Protein AF-A0A1G1RPA6-F1 (afdb_monomer)

Sequence (148 aa):
MDQENVMLYTKFSQAATEAEFEEFQEAAERSGYASFRAFLDKLQHDLKAGEEAELAVIAEKLQKAKKAMPEPGKLSPSWANIWEELTQLASFKREVIQTIPAVEWEGEWQIVLDNPHTKDEVVCYPSLSFLEAAYLFGYFKLDLKRNE

Solvent-accessible surface area (backbone atoms only — not comparable to full-atom values): 8378 Å² total; per-residue (Å²): 134,66,72,72,28,51,45,58,45,52,45,54,75,64,40,84,48,72,68,45,43,50,54,37,29,56,51,55,75,73,43,50,65,68,31,53,50,44,32,50,52,48,55,51,47,50,58,39,69,43,51,81,84,45,46,60,57,49,52,50,50,52,53,53,51,36,70,57,49,77,62,48,29,82,74,38,72,92,34,59,56,46,65,59,52,54,52,52,30,52,50,40,24,48,52,48,58,74,69,47,59,78,90,68,44,73,67,79,28,64,46,77,46,77,56,91,89,53,92,64,70,77,43,74,50,67,86,24,47,42,53,50,34,29,34,48,53,19,56,51,52,58,57,50,67,74,75,113

Secondary structure (DSSP, 8-state):
--HHHHHHHHHHHH--SHHHHHHHHHHHHT--HHHHHHHHHHHHHHHHH--HHHHHHHHHHHHHHHHH-S-GGGT-GGGTTHHHHHHHHHHHHHHHHHHS-GGG--S-EEEEE--TTSSPPPEEEEEE-HHHHHHHHHHHHHHHHHH-

Mean predicted aligned error: 6.25 Å

pLDDT: mean 86.41, std 11.49, range [43.44, 96.69]

Radius of gyration: 17.03 Å; Cα contacts (8 Å, |Δi|>4): 147; chains: 1; bounding box: 33×40×41 Å

Structure (mmCIF, N/CA/C/O backbone):
data_AF-A0A1G1RPA6-F1
#
_entry.id   AF-A0A1G1RPA6-F1
#
loop_
_atom_site.group_PDB
_atom_site.id
_atom_site.type_symbol
_atom_site.label_atom_id
_atom_site.label_alt_id
_atom_site.label_comp_id
_atom_site.label_asym_id
_atom_site.label_entity_id
_atom_site.label_seq_id
_atom_site.pdbx_PDB_ins_code
_atom_site.Cartn_x
_atom_site.Cartn_y
_atom_site.Cartn_z
_atom_site.occupancy
_atom_site.B_iso_or_equiv
_atom_site.auth_seq_id
_atom_site.auth_comp_id
_atom_site.auth_asym_id
_atom_site.auth_atom_id
_atom_site.pdbx_PDB_model_num
ATOM 1 N N . MET A 1 1 ? 9.247 6.754 23.185 1.00 43.44 1 MET A N 1
ATOM 2 C CA . MET A 1 1 ? 7.870 6.945 22.678 1.00 43.44 1 MET A CA 1
ATOM 3 C C . MET A 1 1 ? 7.559 6.114 21.425 1.00 43.44 1 MET A C 1
ATOM 5 O O . MET A 1 1 ? 6.457 6.242 20.921 1.00 43.44 1 MET A O 1
ATOM 9 N N . ASP A 1 2 ? 8.442 5.219 20.953 1.00 49.44 2 ASP A N 1
ATOM 10 C CA . ASP A 1 2 ? 8.167 4.407 19.746 1.00 49.44 2 ASP A CA 1
ATOM 11 C C . ASP A 1 2 ? 7.537 3.030 20.009 1.00 49.44 2 ASP A C 1
ATOM 13 O O . ASP A 1 2 ? 6.975 2.430 19.098 1.00 49.44 2 ASP A O 1
ATOM 17 N N . GLN A 1 3 ? 7.587 2.511 21.241 1.00 47.84 3 GLN A N 1
ATOM 18 C CA . GLN A 1 3 ? 7.136 1.139 21.520 1.00 47.84 3 GLN A CA 1
ATOM 19 C C . GLN A 1 3 ? 5.606 0.977 21.530 1.00 47.84 3 GLN A C 1
ATOM 21 O O . GLN A 1 3 ? 5.117 -0.065 21.103 1.00 47.84 3 GLN A O 1
ATOM 26 N N . GLU A 1 4 ? 4.838 1.998 21.930 1.00 50.09 4 GLU A N 1
ATOM 27 C CA . GLU A 1 4 ? 3.364 1.947 21.876 1.00 50.09 4 GLU A CA 1
ATOM 28 C C . GLU A 1 4 ? 2.818 2.037 20.443 1.00 50.09 4 GLU A C 1
ATOM 30 O O . GLU A 1 4 ? 1.801 1.422 20.135 1.00 50.09 4 GLU A O 1
ATOM 35 N N . ASN A 1 5 ? 3.512 2.730 19.534 1.00 54.88 5 ASN A N 1
ATOM 36 C CA . ASN A 1 5 ? 3.029 2.957 18.167 1.00 54.88 5 ASN A CA 1
ATOM 37 C C . ASN A 1 5 ? 3.183 1.732 17.247 1.00 54.88 5 ASN A C 1
ATOM 39 O O . ASN A 1 5 ? 2.435 1.594 16.283 1.00 54.88 5 ASN A O 1
ATOM 43 N N . VAL A 1 6 ? 4.104 0.811 17.553 1.00 63.53 6 VAL A N 1
ATOM 44 C CA . VAL A 1 6 ? 4.300 -0.439 16.787 1.00 63.53 6 VAL A CA 1
ATOM 45 C C . VAL A 1 6 ? 3.349 -1.556 17.249 1.00 63.53 6 VAL A C 1
ATOM 47 O O . VAL A 1 6 ? 3.091 -2.502 16.505 1.00 63.53 6 VAL A O 1
ATOM 50 N N . MET A 1 7 ? 2.761 -1.433 18.444 1.00 74.94 7 MET A N 1
ATOM 51 C CA . MET A 1 7 ? 1.896 -2.460 19.041 1.00 74.94 7 MET A CA 1
ATOM 52 C C . MET A 1 7 ? 0.664 -2.778 18.191 1.00 74.94 7 MET A C 1
ATOM 54 O O . MET A 1 7 ? 0.276 -3.941 18.105 1.00 74.94 7 MET A O 1
ATOM 58 N N . LEU A 1 8 ? 0.068 -1.775 17.537 1.00 80.25 8 LEU A N 1
ATOM 59 C CA . LEU A 1 8 ? -1.158 -1.967 16.760 1.00 80.25 8 LEU A CA 1
ATOM 60 C C . LEU A 1 8 ? -0.919 -2.847 15.520 1.00 80.25 8 LEU A C 1
ATOM 62 O O . LEU A 1 8 ? -1.684 -3.772 15.263 1.00 80.25 8 LEU A O 1
ATOM 66 N N . TYR A 1 9 ? 0.188 -2.624 14.802 1.00 80.38 9 TYR A N 1
ATOM 67 C CA . TYR A 1 9 ? 0.561 -3.440 13.642 1.00 80.38 9 TYR A CA 1
ATOM 68 C C . TYR A 1 9 ? 0.977 -4.863 14.037 1.00 80.38 9 TYR A C 1
ATOM 70 O O . TYR A 1 9 ? 0.626 -5.825 13.351 1.00 80.38 9 TYR A O 1
ATOM 78 N N . THR A 1 10 ? 1.686 -5.020 15.158 1.00 80.06 10 THR A N 1
ATOM 79 C CA . THR A 1 10 ? 2.054 -6.346 15.674 1.00 80.06 10 THR A CA 1
ATOM 80 C C . THR A 1 10 ? 0.815 -7.152 16.058 1.00 80.06 10 THR A C 1
ATOM 82 O O . THR A 1 10 ? 0.680 -8.285 15.603 1.00 80.06 10 THR A O 1
ATOM 85 N N . LYS A 1 11 ? -0.122 -6.556 16.811 1.00 79.88 11 LYS A N 1
ATOM 86 C CA . LYS A 1 11 ? -1.399 -7.196 17.168 1.00 79.88 11 LYS A CA 1
ATOM 87 C C . LYS A 1 11 ? -2.203 -7.588 15.931 1.00 79.88 11 LYS A C 1
ATOM 89 O O . LYS A 1 11 ? -2.664 -8.717 15.837 1.00 79.88 11 LYS A O 1
ATOM 94 N N . PHE A 1 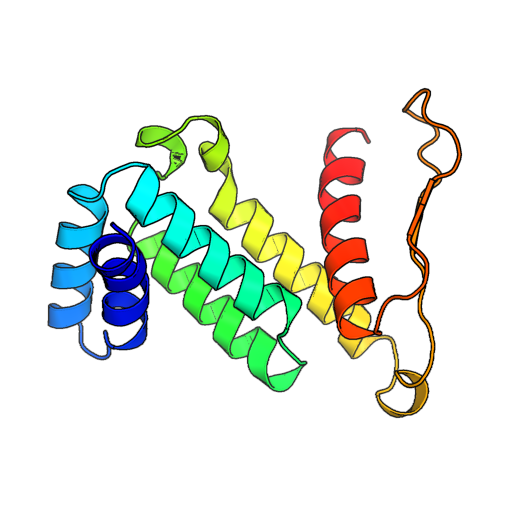12 ? -2.291 -6.691 14.950 1.00 84.50 12 PHE A N 1
ATOM 95 C CA . PHE A 1 12 ? -2.944 -6.974 13.674 1.00 84.50 12 PHE A CA 1
ATOM 96 C C . PHE A 1 12 ? -2.318 -8.165 12.936 1.00 84.50 12 PHE A C 1
ATOM 98 O O . PHE A 1 12 ? -3.024 -9.027 12.423 1.00 84.50 12 PHE A O 1
ATOM 105 N N . SER A 1 13 ? -0.986 -8.217 12.885 1.00 80.12 13 SER A N 1
ATOM 106 C CA . SER A 1 13 ? -0.255 -9.263 12.162 1.00 80.12 13 SER A CA 1
ATOM 10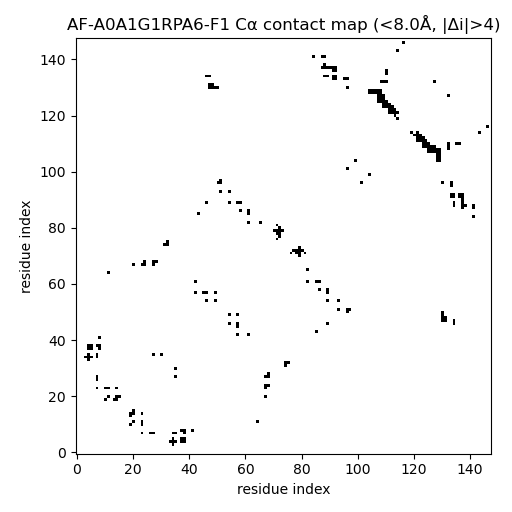7 C C . SER A 1 13 ? -0.318 -10.625 12.858 1.00 80.12 13 SER A C 1
ATOM 109 O O . SER A 1 13 ? -0.152 -11.649 12.202 1.00 80.12 13 SER A O 1
ATOM 111 N N . GLN A 1 14 ? -0.539 -10.636 14.174 1.00 81.75 14 GLN A N 1
ATOM 112 C CA . GLN A 1 14 ? -0.647 -11.844 14.995 1.00 81.75 14 GLN A CA 1
ATOM 113 C C . GLN A 1 14 ? -2.083 -12.362 15.126 1.00 81.75 14 GLN A C 1
ATOM 115 O O . GLN A 1 14 ? -2.250 -13.526 15.474 1.00 81.75 14 GLN A O 1
ATOM 120 N N . ALA A 1 15 ? -3.096 -11.541 14.829 1.00 78.50 15 ALA A N 1
ATOM 121 C CA . ALA A 1 15 ? -4.498 -11.930 14.922 1.00 78.50 15 ALA A CA 1
ATOM 122 C C . ALA A 1 15 ? -4.845 -13.025 13.897 1.00 78.50 15 ALA A C 1
ATOM 124 O O . ALA A 1 15 ? -5.100 -12.759 12.716 1.00 78.50 15 ALA A O 1
ATOM 125 N N . ALA A 1 16 ? -4.837 -14.275 14.362 1.00 75.75 16 ALA A N 1
ATOM 126 C CA . ALA A 1 16 ? -5.153 -15.464 13.578 1.00 75.75 16 ALA A CA 1
ATOM 127 C C . ALA A 1 16 ? -6.553 -16.005 13.899 1.00 75.75 16 ALA A C 1
ATOM 129 O O . ALA A 1 16 ? -7.158 -16.683 13.066 1.00 75.75 16 ALA A O 1
ATOM 130 N N . THR A 1 17 ? -7.069 -15.696 15.088 1.00 81.25 17 THR A N 1
ATOM 131 C CA . THR A 1 17 ? -8.387 -16.107 15.581 1.00 81.25 17 THR A CA 1
ATOM 132 C C . THR A 1 17 ? -9.369 -14.935 15.647 1.00 81.25 17 THR A C 1
ATOM 134 O O . THR A 1 17 ? -8.966 -13.774 15.683 1.00 81.25 17 THR A O 1
ATOM 137 N N . GLU A 1 18 ? -10.671 -15.239 15.692 1.00 78.06 18 GLU A N 1
ATOM 138 C CA . GLU A 1 18 ? -11.725 -14.221 15.833 1.00 78.06 18 GLU A CA 1
ATOM 139 C C . GLU A 1 18 ? -11.561 -13.409 17.130 1.00 78.06 18 GLU A C 1
ATOM 141 O O . GLU A 1 18 ? -11.666 -12.190 17.112 1.00 78.06 18 GLU A O 1
ATOM 146 N N . ALA A 1 19 ? -11.199 -14.067 18.237 1.00 78.75 19 ALA A N 1
ATOM 147 C CA . ALA A 1 19 ? -10.981 -13.408 19.526 1.00 78.75 19 ALA A CA 1
ATOM 148 C C . ALA A 1 19 ? -9.808 -12.409 19.486 1.00 78.75 19 ALA A C 1
ATOM 150 O O . ALA A 1 19 ? -9.918 -11.293 19.982 1.00 78.75 19 ALA A O 1
ATOM 151 N N . GLU A 1 20 ? -8.693 -12.769 18.843 1.00 81.88 20 GLU A N 1
ATOM 152 C CA . GLU A 1 20 ? -7.558 -11.849 18.666 1.00 81.88 20 GLU A CA 1
ATOM 153 C C . GLU A 1 20 ? -7.902 -10.689 17.718 1.00 81.88 20 GLU A C 1
ATOM 155 O O . GLU A 1 20 ? -7.348 -9.593 17.834 1.00 81.88 20 GLU A O 1
ATOM 160 N N . PHE A 1 21 ? -8.821 -10.916 16.774 1.00 80.38 21 PHE A N 1
ATOM 161 C CA . PHE A 1 21 ? -9.315 -9.875 15.881 1.00 80.38 21 PHE A CA 1
ATOM 162 C C . PHE A 1 21 ? -10.227 -8.877 16.611 1.00 80.38 21 PHE A C 1
ATOM 164 O O . PHE A 1 21 ? -10.080 -7.671 16.406 1.00 80.38 21 PHE A O 1
ATOM 171 N N . GLU A 1 22 ? -11.094 -9.348 17.509 1.00 81.25 22 GLU A N 1
ATOM 172 C CA . GLU A 1 22 ? -11.885 -8.492 18.405 1.00 81.25 22 GLU A CA 1
ATOM 173 C C . GLU A 1 22 ? -10.974 -7.664 19.330 1.00 81.25 22 GLU A C 1
ATOM 175 O O . GLU A 1 22 ? -11.144 -6.449 19.451 1.00 81.25 22 GLU A O 1
ATOM 180 N N . GLU A 1 23 ? -9.929 -8.272 19.906 1.00 80.38 23 GLU A N 1
ATOM 181 C CA . GLU A 1 23 ? -8.939 -7.544 20.714 1.00 80.38 23 GLU A CA 1
ATOM 182 C C . GLU A 1 23 ? -8.202 -6.461 19.915 1.00 80.38 23 GLU A C 1
ATOM 184 O O . GLU A 1 23 ? -7.898 -5.380 20.436 1.00 80.38 23 GLU A O 1
ATOM 189 N N . PHE A 1 24 ? -7.894 -6.736 18.645 1.00 82.50 24 PHE A N 1
ATOM 190 C CA . PHE A 1 24 ? -7.330 -5.743 17.742 1.00 82.50 24 PHE A CA 1
ATOM 191 C C . PHE A 1 24 ? -8.316 -4.603 17.476 1.00 82.50 24 PHE A C 1
ATOM 193 O O . PHE A 1 24 ? -7.907 -3.446 17.562 1.00 82.50 24 PHE A O 1
ATOM 200 N N . GLN A 1 25 ? -9.586 -4.904 17.192 1.00 81.06 25 GLN A N 1
ATOM 201 C CA . GLN A 1 25 ? -10.625 -3.893 16.980 1.00 81.06 25 GLN A CA 1
ATOM 202 C C . GLN A 1 25 ? -10.766 -2.972 18.193 1.00 81.06 25 GLN A C 1
ATOM 204 O O . GLN A 1 25 ? -10.683 -1.754 18.041 1.00 81.06 25 GLN A O 1
ATOM 209 N N . GLU A 1 26 ? -10.863 -3.526 19.404 1.00 82.50 26 GLU A N 1
ATOM 210 C CA . GLU A 1 26 ? -10.929 -2.718 20.626 1.00 82.50 26 GLU A CA 1
ATOM 211 C C . GLU A 1 26 ? -9.679 -1.852 20.820 1.00 82.50 26 GLU A C 1
ATOM 213 O O . GLU A 1 26 ? -9.765 -0.682 21.208 1.00 82.50 26 GLU A O 1
ATOM 218 N N . ALA A 1 27 ? -8.495 -2.415 20.557 1.00 81.56 27 ALA A N 1
ATOM 219 C CA . ALA A 1 27 ? -7.246 -1.670 20.645 1.00 81.56 27 ALA A CA 1
ATOM 220 C C . ALA A 1 27 ? -7.188 -0.544 19.606 1.00 81.56 27 ALA A C 1
ATOM 222 O O . ALA A 1 27 ? -6.674 0.529 19.910 1.00 81.56 27 ALA A O 1
ATOM 223 N N . ALA A 1 28 ? -7.723 -0.777 18.410 1.00 78.94 28 ALA A N 1
ATOM 224 C CA . ALA A 1 28 ? -7.751 0.167 17.310 1.00 78.94 28 ALA A CA 1
ATOM 225 C C . ALA A 1 28 ? -8.737 1.321 17.559 1.00 78.94 28 ALA A C 1
ATOM 227 O O . ALA A 1 28 ? -8.386 2.479 17.339 1.00 78.94 28 ALA A O 1
ATOM 228 N N . GLU A 1 29 ? -9.922 1.039 18.103 1.00 79.12 29 GLU A N 1
ATOM 229 C CA . GLU A 1 29 ? -10.903 2.060 18.501 1.00 79.12 29 GLU A CA 1
ATOM 230 C C . GLU A 1 29 ? -10.395 2.955 19.634 1.00 79.12 29 GLU A C 1
ATOM 232 O O . GLU A 1 29 ? -10.663 4.157 19.658 1.00 79.12 29 GLU A O 1
ATOM 237 N N . ARG A 1 30 ? -9.632 2.380 20.569 1.00 80.75 30 ARG A N 1
ATOM 238 C CA . ARG A 1 30 ? -8.982 3.125 21.658 1.00 80.75 30 ARG A CA 1
ATOM 239 C C . ARG A 1 30 ? -7.656 3.755 21.233 1.00 80.75 30 ARG A C 1
ATOM 241 O O . ARG A 1 30 ? -7.056 4.490 22.020 1.00 80.75 30 ARG A O 1
ATOM 248 N N . SER A 1 31 ? -7.178 3.461 20.023 1.00 76.19 31 SER A N 1
ATOM 249 C CA . SER A 1 31 ? -5.902 3.963 19.533 1.00 76.19 31 SER A CA 1
ATOM 250 C C . SER A 1 31 ? -6.006 5.437 19.151 1.00 76.19 31 SER A C 1
ATOM 252 O O . SER A 1 31 ? -6.982 5.898 18.560 1.00 76.19 31 SER A O 1
ATOM 254 N N . GLY A 1 32 ? -4.981 6.204 19.511 1.00 82.56 32 GLY A N 1
ATOM 255 C CA . GLY A 1 32 ? -4.881 7.598 19.104 1.00 82.56 32 GLY A CA 1
ATOM 256 C C . GLY A 1 32 ? -4.408 7.740 17.657 1.00 82.56 32 GLY A C 1
ATOM 257 O O . GLY A 1 32 ? -3.881 6.807 17.048 1.00 82.56 32 GLY A O 1
ATOM 258 N N . TYR A 1 33 ? -4.495 8.970 17.145 1.00 86.75 33 TYR A N 1
ATOM 259 C CA . TYR A 1 33 ? -3.978 9.363 15.830 1.00 86.75 33 TYR A CA 1
ATOM 260 C C . TYR A 1 33 ? -2.571 8.808 15.537 1.00 86.75 33 TYR A C 1
ATOM 262 O O . TYR A 1 33 ? -2.336 8.260 14.464 1.00 86.75 33 TYR A O 1
ATOM 270 N N . ALA A 1 34 ? -1.635 8.914 16.488 1.00 87.88 34 ALA A N 1
ATOM 271 C CA . ALA A 1 34 ? -0.244 8.496 16.290 1.00 87.88 34 ALA A CA 1
ATOM 272 C C . ALA A 1 34 ? -0.103 6.983 16.043 1.00 87.88 34 ALA A C 1
ATOM 274 O O . ALA A 1 34 ? 0.635 6.568 15.150 1.00 87.88 34 ALA A O 1
ATOM 275 N N . SER A 1 35 ? -0.845 6.167 16.792 1.00 87.62 35 SER A N 1
ATOM 276 C CA . SER A 1 35 ? -0.821 4.709 16.667 1.00 87.62 35 SER A CA 1
ATOM 277 C C . SER A 1 35 ? -1.415 4.253 15.337 1.00 87.62 35 SER A C 1
ATOM 279 O O . SER A 1 35 ? -0.829 3.412 14.657 1.00 87.62 35 SER A O 1
ATOM 281 N N . PHE A 1 36 ? -2.535 4.850 14.917 1.00 89.56 36 PHE A N 1
ATOM 282 C CA . PHE A 1 36 ? -3.121 4.535 13.617 1.00 89.56 36 PHE A CA 1
ATOM 283 C C . PHE A 1 36 ? -2.268 5.050 12.450 1.00 89.56 36 PHE A C 1
ATOM 285 O O . PHE A 1 36 ? -2.103 4.352 11.452 1.00 89.56 36 PHE A O 1
ATOM 292 N N . ARG A 1 37 ? -1.633 6.222 12.585 1.00 91.06 37 ARG A N 1
ATOM 293 C CA . ARG A 1 37 ? -0.665 6.720 11.597 1.00 91.06 37 ARG A CA 1
ATOM 294 C C . ARG A 1 37 ? 0.491 5.738 11.405 1.00 91.06 37 ARG A C 1
ATOM 296 O O . ARG A 1 37 ? 0.791 5.388 10.269 1.00 91.06 37 ARG A O 1
ATOM 303 N N . ALA A 1 38 ? 1.087 5.257 12.496 1.00 90.56 38 ALA A N 1
ATOM 304 C CA . ALA A 1 38 ? 2.175 4.282 12.439 1.00 90.56 38 ALA A CA 1
ATOM 305 C C . ALA A 1 38 ? 1.729 2.945 11.821 1.00 90.56 38 ALA A C 1
ATOM 307 O O . ALA A 1 38 ? 2.476 2.331 11.060 1.00 90.56 38 ALA A O 1
ATOM 308 N N . PHE A 1 39 ? 0.496 2.514 12.104 1.00 91.62 39 PHE A N 1
ATOM 309 C CA . PHE A 1 39 ? -0.110 1.347 11.467 1.00 91.62 39 PHE A CA 1
ATOM 310 C C . PHE A 1 39 ? -0.242 1.519 9.946 1.00 91.62 39 PHE A C 1
ATOM 312 O O . PHE A 1 39 ? 0.187 0.645 9.191 1.00 91.62 39 PHE A O 1
ATOM 319 N N . LEU A 1 40 ? -0.767 2.661 9.490 1.00 93.12 40 LEU A N 1
ATOM 320 C CA . LEU A 1 40 ? -0.864 2.983 8.065 1.00 93.12 40 LEU A CA 1
ATOM 321 C C . LEU A 1 40 ? 0.511 3.054 7.395 1.00 93.12 40 LEU A C 1
ATOM 323 O O . LEU A 1 40 ? 0.673 2.524 6.299 1.00 93.12 40 LEU A O 1
ATOM 327 N N . ASP A 1 41 ? 1.502 3.656 8.052 1.00 93.06 41 ASP A N 1
ATOM 328 C CA . ASP A 1 41 ? 2.867 3.747 7.526 1.00 93.06 41 ASP A CA 1
ATOM 329 C C . ASP A 1 41 ? 3.492 2.361 7.332 1.00 93.06 41 ASP A C 1
ATOM 331 O O . ASP A 1 41 ? 4.196 2.129 6.349 1.00 93.06 41 ASP A O 1
ATOM 335 N N . LYS A 1 42 ? 3.193 1.404 8.218 1.00 93.06 42 LYS A N 1
ATOM 336 C CA . LYS A 1 42 ? 3.628 0.013 8.049 1.00 93.06 42 LYS A CA 1
ATOM 337 C C . LYS A 1 42 ? 2.924 -0.689 6.893 1.00 93.06 42 LYS A C 1
ATOM 339 O O . LYS A 1 42 ? 3.598 -1.339 6.103 1.00 93.06 42 LYS A O 1
ATOM 344 N N . LEU A 1 43 ? 1.614 -0.506 6.732 1.00 93.44 43 LEU A N 1
ATOM 345 C CA . LEU A 1 43 ? 0.897 -1.046 5.570 1.00 93.44 43 LEU A CA 1
ATOM 346 C C . LEU A 1 43 ? 1.405 -0.452 4.250 1.00 93.44 43 LEU A C 1
ATOM 348 O O . LEU A 1 43 ? 1.564 -1.175 3.270 1.00 93.44 43 LEU A O 1
ATOM 352 N N . GLN A 1 44 ? 1.692 0.851 4.220 1.00 94.44 44 GLN A N 1
ATOM 353 C CA . GLN A 1 44 ? 2.283 1.511 3.054 1.00 94.44 44 GLN A CA 1
ATOM 354 C C . GLN A 1 44 ? 3.696 1.009 2.774 1.00 94.44 44 GLN A C 1
ATOM 356 O O . GLN A 1 44 ? 4.054 0.821 1.615 1.00 94.44 44 GLN A O 1
ATOM 361 N N . HIS A 1 45 ? 4.492 0.766 3.815 1.00 94.19 45 HIS A N 1
ATOM 362 C CA . HIS A 1 45 ? 5.822 0.191 3.668 1.00 94.19 45 HIS A CA 1
ATOM 363 C C . HIS A 1 45 ? 5.770 -1.217 3.065 1.00 94.19 45 HIS A C 1
ATOM 365 O O . HIS A 1 45 ? 6.450 -1.459 2.069 1.00 94.19 45 HIS A O 1
ATOM 371 N N . ASP A 1 46 ? 4.918 -2.100 3.601 1.00 93.38 46 ASP A N 1
ATOM 372 C CA . ASP A 1 46 ? 4.678 -3.436 3.041 1.00 93.38 46 ASP A CA 1
ATOM 373 C C . ASP A 1 46 ? 4.257 -3.333 1.573 1.00 93.38 46 ASP A C 1
ATOM 375 O O . ASP A 1 46 ? 4.781 -4.032 0.712 1.00 93.38 46 ASP A O 1
ATOM 379 N N . LEU A 1 47 ? 3.343 -2.411 1.263 1.00 95.06 47 LEU A N 1
ATOM 380 C CA . LEU A 1 47 ? 2.873 -2.198 -0.098 1.00 95.06 47 LEU A CA 1
ATOM 381 C C . LEU A 1 47 ? 3.969 -1.669 -1.029 1.00 95.06 47 LEU A C 1
ATOM 383 O O . LEU A 1 47 ? 4.036 -2.086 -2.184 1.00 95.06 47 LEU A O 1
ATOM 387 N N . LYS A 1 48 ? 4.844 -0.779 -0.553 1.00 94.81 48 LYS A N 1
ATOM 388 C CA . LYS A 1 48 ? 5.973 -0.246 -1.324 1.00 94.81 48 LYS A CA 1
ATOM 389 C C . LYS A 1 48 ? 7.015 -1.327 -1.608 1.00 94.81 48 LYS A C 1
ATOM 391 O O . LYS A 1 48 ? 7.469 -1.419 -2.746 1.00 94.81 48 LYS A O 1
ATOM 396 N N . ALA A 1 49 ? 7.334 -2.168 -0.628 1.00 94.19 49 ALA A N 1
ATOM 397 C CA . ALA A 1 49 ? 8.323 -3.236 -0.767 1.00 94.19 49 ALA A CA 1
ATOM 398 C C . ALA A 1 49 ? 7.783 -4.490 -1.476 1.00 94.19 49 ALA A C 1
ATOM 400 O O . ALA A 1 49 ? 8.557 -5.193 -2.108 1.00 94.19 49 ALA A O 1
ATOM 401 N N . GLY A 1 50 ? 6.470 -4.738 -1.417 1.00 92.00 50 GLY A N 1
ATOM 402 C CA . GLY A 1 50 ? 5.888 -6.027 -1.789 1.00 92.00 50 GLY A CA 1
ATOM 403 C C . GLY A 1 50 ? 6.089 -6.446 -3.247 1.00 92.00 50 GLY A C 1
ATOM 404 O O . GLY A 1 50 ? 5.832 -5.658 -4.164 1.00 92.00 50 GLY A O 1
ATOM 405 N N . GLU A 1 51 ? 6.482 -7.697 -3.453 1.00 92.69 51 GLU A N 1
ATOM 406 C CA . GLU A 1 51 ? 6.567 -8.352 -4.764 1.00 92.69 51 GLU A CA 1
ATOM 407 C C . GLU A 1 51 ? 5.242 -9.028 -5.162 1.00 92.69 51 GLU A C 1
ATOM 409 O O . GLU A 1 51 ? 4.281 -9.049 -4.391 1.00 92.69 51 GLU A O 1
ATOM 414 N N . GLU A 1 52 ? 5.164 -9.613 -6.366 1.00 88.88 52 GLU A N 1
ATOM 415 C CA . GLU A 1 52 ? 3.924 -10.209 -6.895 1.00 88.88 52 GLU A CA 1
ATOM 416 C C . GLU A 1 52 ? 3.252 -11.183 -5.914 1.00 88.88 52 GLU A C 1
ATOM 418 O O . GLU A 1 52 ? 2.045 -11.090 -5.669 1.00 88.88 52 GLU A O 1
ATOM 423 N N . ALA A 1 53 ? 4.035 -12.090 -5.322 1.00 88.81 53 ALA A N 1
ATOM 424 C CA . ALA A 1 53 ? 3.536 -13.089 -4.381 1.00 88.81 53 ALA A CA 1
ATOM 425 C C . ALA A 1 53 ? 2.982 -12.459 -3.090 1.00 88.81 53 ALA A C 1
ATOM 427 O O . ALA A 1 53 ? 2.026 -12.965 -2.500 1.00 88.81 53 ALA A O 1
ATOM 428 N N . GLU A 1 54 ? 3.551 -11.333 -2.664 1.00 92.56 54 GLU A N 1
ATOM 429 C CA . GLU A 1 54 ? 3.195 -10.650 -1.422 1.00 92.56 54 GLU A CA 1
ATOM 430 C C . GLU A 1 54 ? 1.997 -9.716 -1.605 1.00 92.56 54 GLU A C 1
ATOM 432 O O . GLU A 1 54 ? 1.239 -9.497 -0.660 1.00 92.56 54 GLU A O 1
ATOM 437 N N . LEU A 1 55 ? 1.762 -9.205 -2.818 1.00 91.50 55 LEU A N 1
ATOM 438 C CA . LEU A 1 55 ? 0.648 -8.296 -3.096 1.00 91.50 55 LEU A CA 1
ATOM 439 C C . LEU A 1 55 ? -0.726 -8.917 -2.825 1.00 91.50 55 LEU A C 1
ATOM 441 O O . LEU A 1 55 ? -1.641 -8.206 -2.408 1.00 91.50 55 LEU A O 1
ATOM 445 N N . ALA A 1 56 ? -0.880 -10.231 -3.008 1.00 91.00 56 ALA A N 1
ATOM 446 C CA . ALA A 1 56 ? -2.108 -10.931 -2.629 1.00 91.00 56 ALA A CA 1
ATOM 447 C C . ALA A 1 56 ? -2.324 -10.898 -1.105 1.00 91.00 56 ALA A C 1
ATOM 449 O O . ALA A 1 56 ? -3.404 -10.539 -0.635 1.00 91.00 56 ALA A O 1
ATOM 450 N N . VAL A 1 57 ? -1.269 -11.178 -0.336 1.00 91.69 57 VAL A N 1
ATOM 451 C CA . VAL A 1 57 ? -1.294 -11.141 1.134 1.00 91.69 57 VAL A CA 1
ATOM 452 C C . VAL A 1 57 ? -1.540 -9.717 1.637 1.00 91.69 57 VAL A C 1
ATOM 454 O O . VAL A 1 57 ? -2.313 -9.506 2.570 1.00 91.69 57 VAL A O 1
ATOM 457 N N . ILE A 1 58 ? -0.924 -8.716 1.007 1.00 93.06 58 ILE A N 1
ATOM 458 C CA . ILE A 1 58 ? -1.126 -7.301 1.338 1.00 93.06 58 ILE A CA 1
ATOM 459 C C . ILE A 1 58 ? -2.574 -6.886 1.061 1.00 93.06 58 ILE A C 1
ATOM 461 O O . ILE A 1 58 ? -3.184 -6.226 1.901 1.00 93.06 58 ILE A O 1
ATOM 465 N N . ALA A 1 59 ? -3.168 -7.312 -0.056 1.00 91.94 59 ALA A N 1
ATOM 466 C CA . ALA A 1 59 ? -4.574 -7.037 -0.348 1.00 91.94 59 ALA A CA 1
ATOM 467 C C . ALA A 1 59 ? -5.511 -7.641 0.715 1.00 91.94 59 ALA A C 1
ATOM 469 O O . ALA A 1 59 ? -6.434 -6.969 1.178 1.00 91.94 59 ALA A O 1
ATOM 470 N N . GLU A 1 60 ? -5.250 -8.869 1.167 1.00 91.81 60 GLU A N 1
ATOM 471 C CA . GLU A 1 60 ? -5.999 -9.483 2.270 1.00 91.81 60 GLU A CA 1
ATOM 472 C C . GLU A 1 60 ? -5.824 -8.721 3.589 1.00 91.81 60 GLU A C 1
ATOM 474 O O . GLU A 1 60 ? -6.808 -8.472 4.293 1.00 91.81 60 GLU A O 1
ATOM 479 N N . LYS A 1 61 ? -4.594 -8.295 3.910 1.00 91.81 61 LYS A N 1
ATOM 480 C CA . LYS A 1 61 ? -4.316 -7.433 5.068 1.00 91.81 61 LYS A CA 1
ATOM 481 C C . LYS A 1 61 ? -5.125 -6.135 4.992 1.00 91.81 61 LYS A C 1
ATOM 483 O O . LYS A 1 61 ? -5.761 -5.767 5.974 1.00 91.81 61 LYS A O 1
ATOM 488 N N . LEU A 1 62 ? -5.184 -5.471 3.838 1.00 94.19 62 LEU A N 1
ATOM 489 C CA . LEU A 1 62 ? -5.980 -4.250 3.666 1.00 94.19 62 LEU A CA 1
ATOM 490 C C . LEU A 1 62 ? -7.477 -4.498 3.898 1.00 94.19 62 LEU A C 1
ATOM 492 O O . LEU A 1 62 ? -8.132 -3.703 4.572 1.00 94.19 62 LEU A O 1
ATOM 496 N N . GLN A 1 63 ? -8.018 -5.623 3.420 1.00 92.50 63 GLN A N 1
ATOM 497 C CA . GLN A 1 63 ? -9.416 -5.985 3.678 1.00 92.50 63 GLN A CA 1
ATOM 498 C C . GLN A 1 63 ? -9.683 -6.256 5.162 1.00 92.50 63 GLN A C 1
ATOM 500 O O . GLN A 1 63 ? -10.692 -5.797 5.700 1.00 92.50 63 GLN A O 1
ATOM 505 N N . LYS A 1 64 ? -8.782 -6.968 5.848 1.00 90.94 64 LYS A N 1
ATOM 506 C CA . LYS A 1 64 ? -8.883 -7.199 7.297 1.00 90.94 64 LYS A CA 1
ATOM 507 C C . LYS A 1 64 ? -8.797 -5.887 8.083 1.00 90.94 64 LYS A C 1
ATOM 509 O O . LYS A 1 64 ? -9.631 -5.650 8.951 1.00 90.94 64 LYS A O 1
ATOM 514 N N . ALA A 1 65 ? -7.854 -5.012 7.739 1.00 90.56 65 ALA A N 1
ATOM 515 C CA . ALA A 1 65 ? -7.700 -3.700 8.364 1.00 90.56 65 ALA A CA 1
ATOM 516 C C . ALA A 1 65 ? -8.955 -2.827 8.177 1.00 90.56 65 ALA A C 1
ATOM 518 O O . ALA A 1 65 ? -9.449 -2.244 9.141 1.00 90.56 65 ALA A O 1
ATOM 519 N N . LYS A 1 66 ? -9.536 -2.817 6.969 1.00 93.06 66 LYS A N 1
ATOM 520 C CA . LYS A 1 66 ? -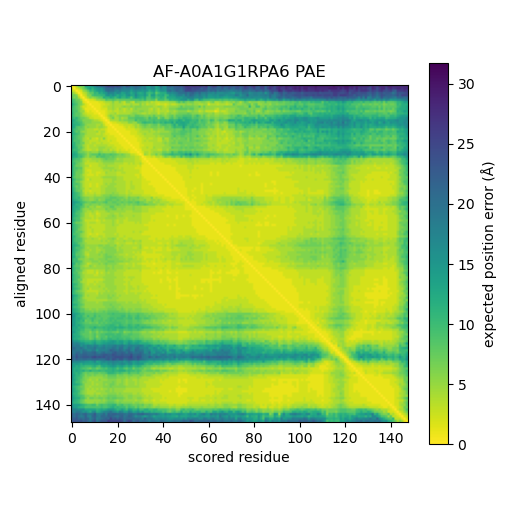10.799 -2.123 6.672 1.00 93.06 66 LYS A CA 1
ATOM 521 C C . LYS A 1 66 ? -11.967 -2.650 7.505 1.00 93.06 66 LYS A C 1
ATOM 523 O O . LYS A 1 66 ? -12.767 -1.858 7.988 1.00 93.06 66 LYS A O 1
ATOM 528 N N . LYS A 1 67 ? -12.083 -3.971 7.679 1.00 90.19 67 LYS A N 1
ATOM 529 C CA . LYS A 1 67 ? -13.124 -4.569 8.534 1.00 90.19 67 LYS A CA 1
ATOM 530 C C . LYS A 1 67 ? -12.953 -4.178 9.997 1.00 90.19 67 LYS A C 1
ATOM 532 O O . LYS A 1 67 ? -13.941 -3.932 10.679 1.00 90.19 67 LYS A O 1
ATOM 537 N N . ALA A 1 68 ? -11.712 -4.118 10.466 1.00 87.19 68 ALA A N 1
ATOM 538 C CA . ALA A 1 68 ? -11.434 -3.755 11.843 1.00 87.19 68 ALA A CA 1
ATOM 539 C C . ALA A 1 68 ? -11.712 -2.277 12.135 1.00 87.19 68 ALA A C 1
ATOM 541 O O . ALA A 1 68 ? -12.203 -1.940 13.203 1.00 87.19 68 ALA A O 1
ATOM 542 N N . MET A 1 69 ? -11.419 -1.403 11.174 1.00 87.69 69 MET A N 1
ATOM 543 C CA . MET A 1 69 ? -11.622 0.035 11.294 1.00 87.69 69 MET A CA 1
ATOM 544 C C . MET A 1 69 ? -12.344 0.574 10.060 1.00 87.69 69 MET A C 1
ATOM 546 O O . MET A 1 69 ? -11.699 1.130 9.172 1.00 87.69 69 MET A O 1
ATOM 550 N N . PRO A 1 70 ? -13.675 0.450 9.976 1.00 89.69 70 PRO A N 1
ATOM 551 C CA . PRO A 1 70 ? -14.412 0.829 8.772 1.00 89.69 70 PRO A CA 1
ATOM 552 C C . PRO A 1 70 ? -14.417 2.342 8.511 1.00 89.69 70 PRO A C 1
ATOM 554 O O . PRO A 1 70 ? -14.507 2.757 7.358 1.00 89.69 70 PRO A O 1
ATOM 557 N N . GLU A 1 71 ? -14.283 3.167 9.556 1.00 90.31 71 GLU A N 1
ATOM 558 C CA . GLU A 1 71 ? -14.414 4.630 9.479 1.00 90.31 71 GLU A CA 1
ATOM 559 C C . GLU A 1 71 ? -13.178 5.374 10.030 1.00 90.31 71 GLU A C 1
ATOM 561 O O . GLU A 1 71 ? -13.284 6.135 10.996 1.00 90.31 71 GLU A O 1
ATOM 566 N N . PRO A 1 72 ? -11.989 5.216 9.417 1.00 91.12 72 PRO A N 1
ATOM 567 C CA . PRO A 1 72 ? -10.763 5.898 9.858 1.00 91.12 72 PRO A CA 1
ATOM 568 C C . PRO A 1 72 ? -10.862 7.434 9.772 1.00 91.12 72 PRO A C 1
ATOM 570 O O . PRO A 1 72 ? -10.140 8.143 10.474 1.00 91.12 72 PRO A O 1
ATOM 573 N N . GLY A 1 73 ? -11.818 7.950 8.988 1.00 91.81 73 GLY A N 1
ATOM 574 C CA . GLY A 1 73 ? -12.199 9.364 8.942 1.00 91.81 73 GLY A CA 1
ATOM 575 C C . GLY A 1 73 ? -12.579 9.966 10.302 1.00 91.81 73 GLY A C 1
ATOM 576 O O . GLY A 1 73 ? -12.399 11.165 10.507 1.00 91.81 73 GLY A O 1
ATOM 577 N N . LYS A 1 74 ? -13.056 9.144 11.252 1.00 89.38 74 LYS A N 1
ATOM 578 C CA . LYS A 1 74 ? -13.368 9.575 12.626 1.00 89.38 74 LYS A CA 1
ATOM 579 C C . LYS A 1 74 ? -12.120 9.956 13.429 1.00 89.38 74 LYS A C 1
ATOM 581 O O . LYS A 1 74 ? -12.221 10.791 14.321 1.00 89.38 74 LYS A O 1
ATOM 586 N N . LEU A 1 75 ? -10.962 9.366 13.113 1.00 89.06 75 LEU A N 1
ATOM 587 C CA . LEU A 1 75 ? -9.679 9.721 13.731 1.00 89.06 75 LEU A CA 1
ATOM 588 C C . LEU A 1 75 ? -9.033 10.925 13.041 1.00 89.06 75 LEU A C 1
ATOM 590 O O . LEU A 1 75 ? -8.470 11.791 13.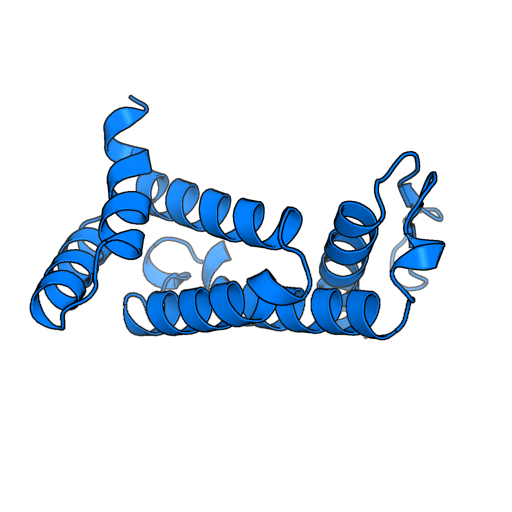705 1.00 89.06 75 LEU A O 1
ATOM 594 N N . SER A 1 76 ? -9.104 10.974 11.709 1.00 89.88 76 SER A N 1
ATOM 595 C CA . SER A 1 76 ? -8.665 12.119 10.914 1.00 89.88 76 SER A CA 1
ATOM 596 C C . SER A 1 76 ? -9.462 12.198 9.614 1.00 89.88 76 SER A C 1
ATOM 598 O O . SER A 1 76 ? -9.478 11.213 8.871 1.00 89.88 76 SER A O 1
ATOM 600 N N . PRO A 1 77 ? -10.024 13.365 9.249 1.00 91.56 77 PRO A N 1
ATOM 601 C CA . PRO A 1 77 ? -10.702 13.549 7.965 1.00 91.56 77 PRO A CA 1
ATOM 602 C C . PRO A 1 77 ? -9.832 13.189 6.751 1.00 91.56 77 PRO A C 1
ATOM 604 O O . PRO A 1 77 ? -10.354 12.711 5.747 1.00 91.56 77 PRO A O 1
ATOM 607 N N . SER A 1 78 ? -8.505 13.348 6.853 1.00 91.00 78 SER A N 1
ATOM 608 C CA . SER A 1 78 ? -7.558 12.969 5.794 1.00 91.00 78 SER A CA 1
ATOM 609 C C . SER A 1 78 ? -7.532 11.467 5.495 1.00 91.00 78 SER A C 1
ATOM 611 O O . SER A 1 78 ? -7.009 11.066 4.462 1.00 91.00 78 SER A O 1
ATOM 613 N N . TRP A 1 79 ? -8.084 10.632 6.378 1.00 93.94 79 TRP A N 1
ATOM 614 C CA . TRP A 1 79 ? -8.140 9.184 6.202 1.00 93.94 79 TRP A CA 1
ATOM 615 C C . TRP A 1 79 ? -9.506 8.675 5.764 1.00 93.94 79 TRP A C 1
ATOM 617 O O . TRP A 1 79 ? -9.670 7.467 5.648 1.00 93.94 79 TRP A O 1
ATOM 627 N N . ALA A 1 80 ? -10.480 9.545 5.480 1.00 93.44 80 ALA A N 1
ATOM 628 C CA . ALA A 1 80 ? -11.837 9.127 5.117 1.00 93.44 80 ALA A CA 1
ATOM 629 C C . ALA A 1 80 ? -11.876 8.077 3.988 1.00 93.44 80 ALA A C 1
ATOM 631 O O . ALA A 1 80 ? -12.689 7.158 4.040 1.00 93.44 80 ALA A O 1
ATOM 632 N N . ASN A 1 81 ? -10.949 8.168 3.027 1.00 94.00 81 ASN A N 1
ATOM 633 C CA . ASN A 1 81 ? -10.863 7.267 1.878 1.00 94.00 81 ASN A CA 1
ATOM 634 C C . ASN A 1 81 ? -9.614 6.367 1.887 1.00 94.00 81 ASN A C 1
ATOM 636 O O . ASN A 1 81 ? -9.341 5.703 0.889 1.00 94.00 81 ASN A O 1
ATOM 640 N N . ILE A 1 82 ? -8.859 6.301 2.992 1.00 94.56 82 ILE A N 1
ATOM 641 C CA . ILE A 1 82 ? -7.525 5.674 3.003 1.00 94.56 82 ILE A CA 1
ATOM 642 C C . ILE A 1 82 ? -7.546 4.198 2.586 1.00 94.56 82 ILE A C 1
ATOM 644 O O . ILE A 1 82 ? -6.647 3.735 1.891 1.00 94.56 82 ILE A O 1
ATOM 648 N N . TRP A 1 83 ? -8.583 3.441 2.961 1.00 95.62 83 TRP A N 1
ATOM 649 C CA . TRP A 1 83 ? -8.685 2.030 2.578 1.00 95.62 83 TRP A CA 1
ATOM 650 C C . TRP A 1 83 ? -8.912 1.839 1.086 1.00 95.62 83 TRP A C 1
ATOM 652 O O . TRP A 1 83 ? -8.371 0.902 0.501 1.00 95.62 83 TRP A O 1
ATOM 662 N N . GLU A 1 84 ? -9.704 2.719 0.480 1.00 94.75 84 GLU A N 1
ATOM 663 C CA . GLU A 1 84 ? -9.952 2.707 -0.957 1.00 94.75 84 GLU A CA 1
ATOM 664 C C . GLU A 1 84 ? -8.673 3.086 -1.709 1.00 94.75 84 GLU A C 1
ATOM 666 O O . GLU A 1 84 ? -8.255 2.368 -2.613 1.00 94.75 84 GLU A O 1
ATOM 671 N N . GLU A 1 85 ? -7.991 4.141 -1.257 1.00 95.00 85 GLU A N 1
ATOM 672 C CA . GLU A 1 85 ? -6.711 4.592 -1.809 1.00 95.00 85 GLU A CA 1
ATOM 673 C C . GLU A 1 85 ? -5.648 3.488 -1.761 1.00 95.00 85 GLU A C 1
ATOM 675 O O . GLU A 1 85 ? -5.052 3.163 -2.785 1.00 95.00 85 GLU A O 1
ATOM 680 N N . LEU A 1 86 ? -5.439 2.853 -0.601 1.00 95.75 86 LEU A N 1
ATOM 681 C CA . LEU A 1 86 ? -4.451 1.778 -0.453 1.00 95.75 86 LEU A CA 1
ATOM 682 C C . LEU A 1 86 ? -4.809 0.536 -1.279 1.00 95.75 86 LEU A C 1
ATOM 684 O O . LEU A 1 86 ? -3.919 -0.109 -1.834 1.00 95.75 86 LEU A O 1
ATOM 688 N N . THR A 1 87 ? -6.097 0.201 -1.390 1.00 95.38 87 THR A N 1
ATOM 689 C CA . THR A 1 87 ? -6.549 -0.944 -2.197 1.00 95.38 87 THR A CA 1
ATOM 690 C C . THR A 1 87 ? -6.336 -0.686 -3.687 1.00 95.38 87 THR A C 1
ATOM 692 O O . THR A 1 87 ? -5.824 -1.551 -4.400 1.00 95.38 87 THR A O 1
ATOM 695 N N . GLN A 1 88 ? -6.677 0.512 -4.167 1.00 95.00 88 GLN A N 1
ATOM 696 C CA . GLN A 1 88 ? -6.442 0.902 -5.556 1.00 95.00 88 GLN A CA 1
ATOM 697 C C . GLN A 1 88 ? -4.943 0.993 -5.869 1.00 95.00 88 GLN A C 1
ATOM 699 O O . GLN A 1 88 ? -4.510 0.494 -6.907 1.00 95.00 88 GLN A O 1
ATOM 704 N N . LEU A 1 89 ? -4.138 1.534 -4.950 1.00 95.38 89 LEU A N 1
ATOM 705 C CA . LEU A 1 89 ? -2.679 1.557 -5.064 1.00 95.38 89 LEU A CA 1
ATOM 706 C C . LEU A 1 89 ? -2.102 0.146 -5.223 1.00 95.38 89 LEU A C 1
ATOM 708 O O . LEU A 1 89 ? -1.295 -0.093 -6.121 1.00 95.38 89 LEU A O 1
ATOM 712 N N . ALA A 1 90 ? -2.558 -0.803 -4.399 1.00 95.50 90 ALA A N 1
ATOM 713 C CA . ALA A 1 90 ? -2.167 -2.206 -4.509 1.00 95.50 90 ALA A CA 1
ATOM 714 C C . ALA A 1 90 ? -2.561 -2.821 -5.855 1.00 95.50 90 ALA A C 1
ATOM 716 O O . ALA A 1 90 ? -1.765 -3.544 -6.454 1.00 95.50 90 ALA A O 1
ATOM 717 N N . SER A 1 91 ? -3.748 -2.488 -6.367 1.00 94.88 91 SER A N 1
ATOM 718 C CA . SER A 1 91 ? -4.191 -2.934 -7.688 1.00 94.88 91 SER A CA 1
ATOM 719 C C . SER A 1 91 ? -3.312 -2.381 -8.812 1.00 94.88 91 SER A C 1
ATOM 721 O O . SER A 1 91 ? -2.923 -3.141 -9.695 1.00 94.88 91 SER A O 1
ATOM 723 N N . PHE A 1 92 ? -2.971 -1.090 -8.790 1.00 95.50 92 PHE A N 1
ATOM 724 C CA . PHE A 1 92 ? -2.111 -0.490 -9.815 1.00 95.50 92 PHE A CA 1
ATOM 725 C C . PHE A 1 92 ? -0.687 -1.031 -9.762 1.00 95.50 92 PHE A C 1
ATOM 727 O O . PHE A 1 92 ? -0.115 -1.353 -10.799 1.00 95.50 92 PHE A O 1
ATOM 734 N N . LYS A 1 93 ? -0.118 -1.191 -8.563 1.00 96.19 93 LYS A N 1
ATOM 735 C CA . LYS A 1 93 ? 1.208 -1.799 -8.423 1.00 96.19 93 LYS A CA 1
ATOM 736 C C . LYS A 1 93 ? 1.217 -3.227 -8.981 1.00 96.19 93 LYS A C 1
ATOM 738 O O . LYS A 1 93 ? 2.139 -3.594 -9.706 1.00 96.19 93 LYS A O 1
ATOM 743 N N . ARG A 1 94 ? 0.172 -4.013 -8.691 1.00 95.50 94 ARG A N 1
ATOM 744 C CA . ARG A 1 94 ? 0.003 -5.365 -9.242 1.00 95.50 94 ARG A CA 1
ATOM 745 C C . ARG A 1 94 ? -0.068 -5.357 -10.766 1.00 95.50 94 ARG A C 1
ATOM 747 O O . ARG A 1 94 ? 0.598 -6.168 -11.393 1.00 95.50 94 ARG A O 1
ATOM 754 N N . GLU A 1 95 ? -0.846 -4.445 -11.342 1.00 95.12 95 GLU A N 1
ATOM 755 C CA . GLU A 1 95 ? -0.973 -4.275 -12.795 1.00 95.12 95 GLU A CA 1
ATOM 756 C C . GLU A 1 95 ? 0.405 -4.074 -13.449 1.00 95.12 95 GLU A C 1
ATOM 758 O O . GLU A 1 95 ? 0.737 -4.778 -14.401 1.00 95.12 95 GLU A O 1
ATOM 763 N N . VAL A 1 96 ? 1.242 -3.187 -12.897 1.00 95.50 96 VAL A N 1
ATOM 764 C CA . VAL A 1 96 ? 2.600 -2.926 -13.410 1.00 95.50 96 VAL A CA 1
ATOM 765 C C . VAL A 1 96 ? 3.487 -4.168 -13.312 1.00 95.50 96 VAL A C 1
ATOM 767 O O . VAL A 1 96 ? 4.105 -4.558 -14.302 1.00 95.50 96 VAL A O 1
ATOM 770 N N . ILE A 1 97 ? 3.510 -4.814 -12.143 1.00 95.19 97 ILE A N 1
ATOM 771 C CA . ILE A 1 97 ? 4.300 -6.029 -11.884 1.00 95.19 97 ILE A CA 1
ATOM 772 C C . ILE A 1 97 ? 3.918 -7.170 -12.834 1.00 95.19 97 ILE A C 1
ATOM 774 O O . ILE A 1 97 ? 4.787 -7.895 -13.299 1.00 95.19 97 ILE A O 1
ATOM 778 N N . GLN A 1 98 ? 2.631 -7.320 -13.148 1.00 94.38 98 GLN A N 1
ATOM 779 C CA . GLN A 1 98 ? 2.146 -8.372 -14.046 1.00 94.38 98 GLN A CA 1
ATOM 780 C C . GLN A 1 98 ? 2.351 -8.044 -15.527 1.00 94.38 98 GLN A C 1
ATOM 782 O O . GLN A 1 98 ? 2.376 -8.947 -16.361 1.00 94.38 98 GLN A O 1
ATOM 787 N N . THR A 1 99 ? 2.472 -6.760 -15.860 1.00 95.62 99 THR A N 1
ATOM 788 C CA . THR A 1 99 ? 2.680 -6.301 -17.237 1.00 95.62 99 THR A CA 1
ATOM 789 C C . THR A 1 99 ? 4.142 -6.419 -17.654 1.00 95.62 99 THR A C 1
ATOM 791 O O . THR A 1 99 ? 4.420 -6.750 -18.804 1.00 95.62 99 THR A O 1
ATOM 794 N N . ILE A 1 100 ? 5.075 -6.148 -16.737 1.00 94.38 100 ILE A N 1
ATOM 795 C CA . ILE A 1 100 ? 6.510 -6.099 -17.030 1.00 94.38 100 ILE A CA 1
ATOM 796 C C . ILE A 1 100 ? 7.169 -7.384 -16.511 1.00 94.38 100 ILE A C 1
ATOM 798 O O . ILE A 1 100 ? 7.165 -7.614 -15.300 1.00 94.38 100 ILE A O 1
ATOM 802 N N . PRO A 1 101 ? 7.751 -8.225 -17.384 1.00 92.12 101 PRO A N 1
ATOM 803 C CA . PRO A 1 101 ? 8.397 -9.469 -16.976 1.00 92.12 101 PRO A CA 1
ATOM 804 C C . PRO A 1 101 ? 9.520 -9.253 -15.955 1.00 92.12 101 PRO A C 1
ATOM 806 O O . PRO A 1 101 ? 10.312 -8.325 -16.089 1.00 92.12 101 PRO A O 1
ATOM 809 N N . ALA A 1 102 ? 9.662 -10.169 -14.989 1.00 91.25 102 ALA A N 1
ATOM 810 C CA . ALA A 1 102 ? 10.679 -10.077 -13.931 1.00 91.25 102 ALA A CA 1
ATOM 811 C C . ALA A 1 102 ? 12.125 -9.943 -14.446 1.00 91.25 102 ALA A C 1
ATOM 813 O O . ALA A 1 102 ? 12.960 -9.319 -13.799 1.00 91.25 102 ALA A O 1
ATOM 814 N N . VAL A 1 103 ? 12.415 -10.486 -15.633 1.00 93.12 103 VAL A N 1
ATOM 815 C CA . VAL A 1 103 ? 13.729 -10.370 -16.290 1.00 93.12 103 VAL A CA 1
ATOM 816 C C . VAL A 1 103 ? 14.079 -8.930 -16.693 1.00 93.12 103 VAL A C 1
ATOM 818 O O . VAL A 1 103 ? 15.247 -8.622 -16.897 1.00 93.12 103 VAL A O 1
ATOM 821 N N . GLU A 1 104 ? 13.086 -8.045 -16.794 1.00 94.25 104 GLU A N 1
ATOM 822 C CA . GLU A 1 104 ? 13.260 -6.635 -17.160 1.00 94.25 104 GLU A CA 1
ATOM 823 C C . GLU A 1 104 ? 13.332 -5.711 -15.937 1.00 94.25 104 GLU A C 1
ATOM 825 O O . GLU A 1 104 ? 13.545 -4.515 -16.091 1.00 94.25 104 GLU A O 1
ATOM 830 N N . TRP A 1 105 ? 13.158 -6.227 -14.715 1.00 93.56 105 TRP A N 1
ATOM 831 C CA . TRP A 1 105 ? 13.098 -5.391 -13.509 1.00 93.56 105 TRP A CA 1
ATOM 832 C C . TRP A 1 105 ? 14.454 -4.804 -13.112 1.00 93.56 105 TRP A C 1
ATOM 834 O O . TRP A 1 105 ? 14.501 -3.802 -12.394 1.00 93.56 105 TRP A O 1
ATOM 844 N N . GLU A 1 106 ? 15.554 -5.420 -13.545 1.00 94.12 106 GLU A N 1
ATOM 845 C CA . GLU A 1 106 ? 16.900 -4.951 -13.227 1.00 94.12 106 GLU A CA 1
ATOM 846 C C . GLU A 1 106 ? 17.209 -3.595 -13.875 1.00 94.12 106 GLU A C 1
ATOM 848 O O . GLU A 1 106 ? 16.799 -3.295 -14.994 1.00 94.12 106 GLU A O 1
ATOM 853 N N . GLY A 1 107 ? 18.001 -2.788 -13.169 1.00 92.56 107 GLY A N 1
ATOM 854 C CA . GLY A 1 107 ? 18.437 -1.476 -13.631 1.00 92.56 107 GLY A CA 1
ATOM 855 C C . GLY A 1 107 ?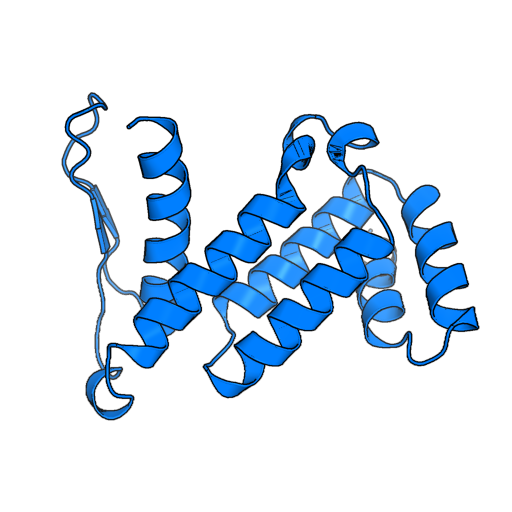 17.721 -0.321 -12.941 1.00 92.56 107 GLY A C 1
ATOM 856 O O . GLY A 1 107 ? 17.099 -0.474 -11.889 1.00 92.56 107 GLY A O 1
ATOM 857 N N . GLU A 1 108 ? 17.885 0.863 -13.523 1.00 94.19 108 GLU A N 1
ATOM 858 C CA . GLU A 1 108 ? 17.341 2.106 -12.990 1.00 94.19 108 GLU A CA 1
ATOM 859 C C . GLU A 1 108 ? 16.005 2.435 -13.650 1.00 94.19 108 GLU A C 1
ATOM 861 O O . GLU A 1 108 ? 15.905 2.541 -14.874 1.00 94.19 108 GLU A O 1
ATOM 866 N N . TRP A 1 109 ? 14.992 2.644 -12.819 1.00 96.69 109 TRP A N 1
ATOM 867 C CA . TRP A 1 109 ? 13.665 3.052 -13.238 1.00 96.69 109 TRP A CA 1
ATOM 868 C C . TRP A 1 109 ? 13.420 4.519 -12.910 1.00 96.69 109 TRP A C 1
ATOM 870 O O . TRP A 1 109 ? 13.983 5.083 -11.970 1.00 96.69 109 TRP A O 1
ATOM 880 N N . GLN A 1 110 ? 12.541 5.137 -13.694 1.00 94.88 110 GLN A N 1
ATOM 881 C CA . GLN A 1 110 ? 12.098 6.503 -13.467 1.00 94.88 110 GLN A CA 1
ATOM 882 C C . GLN A 1 110 ? 10.602 6.637 -13.731 1.00 94.88 110 GLN A C 1
ATOM 884 O O . GLN A 1 110 ? 10.049 5.945 -14.586 1.00 94.88 110 GLN A O 1
ATOM 889 N N . ILE A 1 111 ? 9.961 7.552 -13.011 1.00 93.81 111 ILE A N 1
ATOM 890 C CA . ILE A 1 111 ? 8.583 7.965 -13.273 1.00 93.81 111 ILE A CA 1
ATOM 891 C C . ILE A 1 111 ? 8.602 9.382 -13.826 1.00 93.81 111 ILE A C 1
ATOM 893 O O . ILE A 1 111 ? 9.141 10.288 -13.191 1.00 93.81 111 ILE A O 1
ATOM 897 N N . VAL A 1 112 ? 7.994 9.559 -14.997 1.00 90.38 112 VAL A N 1
ATOM 898 C CA . VAL A 1 112 ? 7.784 10.864 -15.625 1.00 90.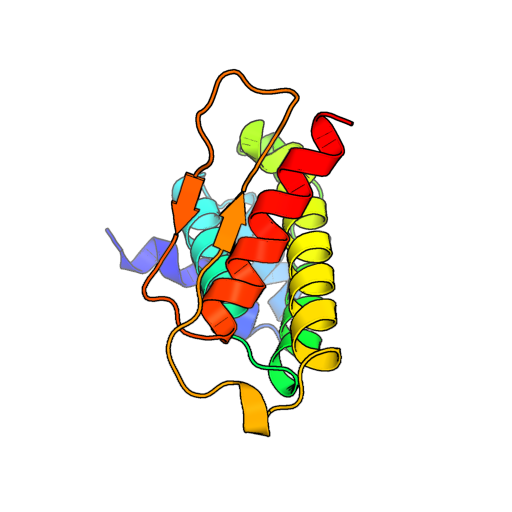38 112 VAL A CA 1
ATOM 899 C C . VAL A 1 112 ? 6.301 11.190 -15.549 1.00 90.38 112 VAL A C 1
ATOM 901 O O . VAL A 1 112 ? 5.466 10.394 -15.978 1.00 90.38 112 VAL A O 1
ATOM 904 N N . LEU A 1 113 ? 5.984 12.350 -14.985 1.00 86.69 113 LEU A N 1
ATOM 905 C CA . LEU A 1 113 ? 4.628 12.861 -14.855 1.00 86.69 113 LEU A CA 1
ATOM 906 C C . LEU A 1 113 ? 4.504 14.134 -15.662 1.00 86.69 113 LEU A C 1
ATOM 908 O O . LEU A 1 113 ? 5.185 15.122 -15.396 1.00 86.69 113 LEU A O 1
ATOM 912 N N . ASP A 1 114 ? 3.592 14.088 -16.615 1.00 84.06 114 ASP A N 1
ATOM 913 C CA . ASP A 1 114 ? 3.148 15.242 -17.371 1.00 84.06 114 ASP A CA 1
ATOM 914 C C . ASP A 1 114 ? 1.644 15.373 -17.131 1.00 84.06 114 ASP A C 1
ATOM 916 O O . ASP A 1 114 ? 0.848 14.619 -17.694 1.00 84.06 114 ASP A O 1
ATOM 920 N N . ASN A 1 115 ? 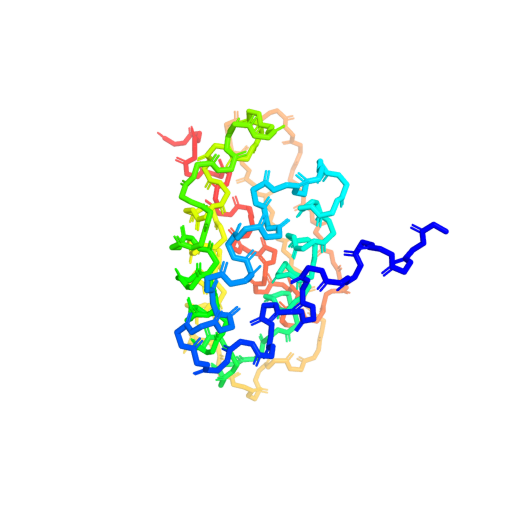1.265 16.235 -16.184 1.00 76.44 115 ASN A N 1
ATOM 921 C CA . ASN A 1 115 ? -0.133 16.484 -15.858 1.00 76.44 115 ASN A CA 1
ATOM 922 C C . ASN A 1 115 ? -0.575 17.797 -16.522 1.00 76.44 115 ASN A C 1
ATOM 924 O O . ASN A 1 115 ? -0.300 18.870 -15.982 1.00 76.44 115 ASN A O 1
ATOM 928 N N . PRO A 1 116 ? -1.316 17.749 -17.643 1.00 73.50 116 PRO A N 1
ATOM 929 C CA . PRO A 1 116 ? -1.729 18.955 -18.359 1.00 73.50 116 PRO A CA 1
ATOM 930 C C . PRO A 1 116 ? -2.741 19.812 -17.577 1.00 73.50 116 PRO A C 1
ATOM 932 O O . PRO A 1 116 ? -3.063 20.924 -17.998 1.00 73.50 116 PRO A O 1
ATOM 935 N N . HIS A 1 117 ? -3.268 19.301 -16.459 1.00 71.69 117 HIS A N 1
ATOM 936 C CA . HIS A 1 117 ? -4.255 19.974 -15.617 1.00 71.69 117 HIS A CA 1
ATOM 937 C C . HIS A 1 117 ? -3.645 20.685 -14.403 1.00 71.69 117 HIS A C 1
ATOM 939 O O . HIS A 1 117 ? -4.354 21.438 -13.730 1.00 71.69 117 HIS A O 1
ATOM 945 N N . THR A 1 118 ? -2.349 20.506 -14.127 1.00 68.94 118 THR A N 1
ATOM 946 C CA . THR A 1 118 ? -1.629 21.314 -13.134 1.00 68.94 118 THR A CA 1
ATOM 947 C C . THR A 1 118 ? -0.736 22.340 -13.827 1.00 68.94 118 THR A C 1
ATOM 949 O O . THR A 1 118 ? -0.494 22.292 -15.030 1.00 68.94 118 THR A O 1
ATOM 952 N N . LYS A 1 119 ? -0.291 23.351 -13.073 1.00 64.94 119 LYS A N 1
ATOM 953 C CA . LYS A 1 119 ? 0.709 24.322 -13.555 1.00 64.94 119 LYS A CA 1
ATOM 954 C C . LYS A 1 119 ? 2.138 23.836 -13.312 1.00 64.94 119 LYS A C 1
ATOM 956 O O . LYS A 1 119 ? 3.070 24.620 -13.483 1.00 64.94 119 LYS A O 1
ATOM 961 N N . ASP A 1 120 ? 2.285 22.604 -12.837 1.00 67.12 120 ASP A N 1
ATOM 962 C CA . ASP A 1 120 ? 3.584 22.036 -12.529 1.00 67.12 120 ASP A CA 1
ATOM 963 C C . ASP A 1 120 ? 4.309 21.712 -13.835 1.00 67.12 120 ASP A C 1
ATOM 965 O O . ASP A 1 120 ? 3.698 21.341 -14.837 1.00 67.12 120 ASP A O 1
ATOM 969 N N . GLU A 1 121 ? 5.625 21.894 -13.835 1.00 73.88 121 GLU A N 1
ATOM 970 C CA . GLU A 1 121 ? 6.469 21.425 -14.930 1.00 73.88 121 GLU A CA 1
ATOM 971 C C . GLU A 1 121 ? 6.470 19.890 -14.962 1.00 73.88 121 GLU A C 1
ATOM 973 O O . GLU A 1 121 ? 6.159 19.245 -13.960 1.00 73.88 121 GLU A O 1
ATOM 978 N N . VAL A 1 122 ? 6.855 19.296 -16.098 1.00 81.12 122 VAL A N 1
ATOM 979 C CA . VAL A 1 122 ? 7.057 17.842 -16.195 1.00 81.12 122 VAL A CA 1
ATOM 980 C C . VAL A 1 122 ? 7.985 17.388 -15.065 1.00 81.12 122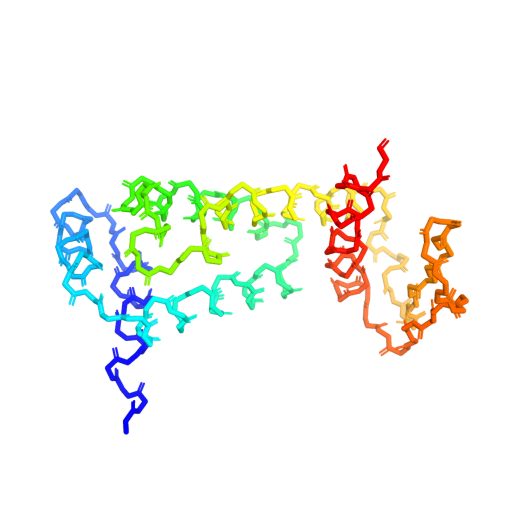 VAL A C 1
ATOM 982 O O . VAL A 1 122 ? 9.148 17.794 -15.006 1.00 81.12 122 VAL A O 1
ATOM 985 N N . VAL A 1 123 ? 7.478 16.539 -14.169 1.00 85.94 123 VAL A N 1
ATOM 986 C CA . VAL A 1 123 ? 8.225 16.056 -13.001 1.00 85.94 123 VAL A CA 1
ATOM 987 C C . VAL A 1 123 ? 8.841 14.700 -13.321 1.00 85.94 123 VAL A C 1
ATOM 989 O O . VAL A 1 123 ? 8.161 13.799 -13.811 1.00 85.94 123 VAL A O 1
ATOM 992 N N . CYS A 1 124 ? 10.126 14.536 -13.005 1.00 88.31 124 CYS A N 1
ATOM 993 C CA . CYS A 1 124 ? 10.826 13.259 -13.110 1.00 88.31 124 CYS A CA 1
ATOM 994 C C . CYS A 1 124 ? 11.305 12.786 -11.732 1.00 88.31 124 CYS A C 1
ATOM 996 O O . CYS A 1 124 ? 11.964 13.531 -11.005 1.00 88.31 124 CYS A O 1
ATOM 998 N N . TYR A 1 125 ? 10.998 11.530 -11.403 1.00 91.31 125 TYR A N 1
ATOM 999 C CA . TYR A 1 125 ? 11.512 10.806 -10.242 1.00 91.31 125 TYR A CA 1
ATOM 1000 C C . TYR A 1 125 ? 12.494 9.728 -10.728 1.00 91.31 125 TYR A C 1
ATOM 1002 O O . TYR A 1 125 ? 12.039 8.638 -11.082 1.00 91.31 125 TYR A O 1
ATOM 1010 N N . PRO A 1 126 ? 13.806 10.025 -10.806 1.00 94.69 126 PRO A N 1
ATOM 1011 C CA . PRO A 1 126 ? 14.820 9.087 -11.286 1.00 94.69 126 PRO A CA 1
ATOM 1012 C C . PRO A 1 126 ? 15.325 8.156 -10.175 1.00 94.69 126 PRO A C 1
ATOM 1014 O O . PRO A 1 126 ? 14.946 8.294 -9.009 1.00 94.69 126 PRO A O 1
ATOM 1017 N N . SER A 1 127 ? 16.240 7.250 -10.530 1.00 94.50 127 SER A N 1
ATOM 1018 C CA . SER A 1 127 ? 17.009 6.437 -9.579 1.00 94.50 127 SER A CA 1
ATOM 1019 C C . SER A 1 127 ? 16.170 5.521 -8.690 1.00 94.50 127 SER A C 1
ATOM 1021 O O . SER A 1 127 ? 16.505 5.285 -7.530 1.00 94.50 127 SER A O 1
ATOM 1023 N N . LEU A 1 128 ? 15.078 4.991 -9.245 1.00 95.75 128 LEU A N 1
ATOM 1024 C CA . LEU A 1 128 ? 14.177 4.070 -8.563 1.00 95.75 128 LEU A CA 1
ATOM 1025 C C . LEU A 1 128 ? 14.538 2.622 -8.889 1.00 95.75 128 LEU A C 1
ATOM 1027 O O . LEU A 1 128 ? 14.924 2.293 -10.011 1.00 95.75 128 LEU A O 1
ATOM 1031 N N . SER A 1 129 ? 14.321 1.729 -7.928 1.00 96.19 129 SER A N 1
ATOM 1032 C CA . SER A 1 129 ? 14.138 0.314 -8.258 1.00 96.19 129 SER A CA 1
ATOM 1033 C C . SER A 1 129 ? 12.791 0.093 -8.958 1.00 96.19 129 SER A C 1
ATOM 1035 O O . SER A 1 129 ? 11.866 0.902 -8.827 1.00 96.19 129 SER A O 1
ATOM 1037 N N . PHE A 1 130 ? 12.637 -1.033 -9.659 1.00 96.44 130 PHE A N 1
ATOM 1038 C CA . PHE A 1 130 ? 11.375 -1.371 -10.323 1.00 96.44 130 PHE A CA 1
ATOM 1039 C C . PHE A 1 130 ? 10.170 -1.354 -9.369 1.00 96.44 130 PHE A C 1
ATOM 1041 O O . PHE A 1 130 ? 9.140 -0.754 -9.673 1.00 96.44 130 PHE A O 1
ATOM 1048 N N . LEU A 1 131 ? 10.296 -1.964 -8.186 1.00 96.00 131 LEU A N 1
ATOM 1049 C CA . LEU A 1 131 ? 9.201 -2.046 -7.212 1.00 96.00 131 LEU A CA 1
ATOM 1050 C C . LEU A 1 131 ? 8.793 -0.668 -6.677 1.00 96.00 131 LEU A C 1
ATOM 1052 O O . LEU A 1 131 ? 7.609 -0.421 -6.430 1.00 96.00 131 LEU A O 1
ATOM 1056 N N . GLU A 1 132 ? 9.758 0.240 -6.528 1.00 96.12 132 GLU A N 1
ATOM 1057 C CA . GLU A 1 132 ? 9.500 1.625 -6.139 1.00 96.12 132 GLU A CA 1
ATOM 1058 C C . GLU A 1 132 ? 8.823 2.413 -7.252 1.00 96.12 132 GLU A C 1
ATOM 1060 O O . GLU A 1 132 ? 7.867 3.138 -6.976 1.00 96.12 132 GLU A O 1
ATOM 1065 N N . ALA A 1 133 ? 9.268 2.241 -8.497 1.00 96.31 133 ALA A N 1
ATOM 1066 C CA . ALA A 1 133 ? 8.626 2.839 -9.659 1.00 96.31 133 ALA A CA 1
ATOM 1067 C C . ALA A 1 133 ? 7.186 2.331 -9.822 1.00 96.31 133 ALA A C 1
ATOM 1069 O O . ALA A 1 133 ? 6.276 3.137 -9.988 1.00 96.31 133 ALA A O 1
ATOM 1070 N N . ALA A 1 134 ? 6.945 1.026 -9.672 1.00 96.44 134 ALA A N 1
ATOM 1071 C CA . ALA A 1 134 ? 5.607 0.439 -9.718 1.00 96.44 134 ALA A CA 1
ATOM 1072 C C . ALA A 1 134 ? 4.687 0.987 -8.611 1.00 96.44 134 ALA A C 1
ATOM 1074 O O . ALA A 1 134 ? 3.515 1.280 -8.857 1.00 96.44 134 ALA A O 1
ATOM 1075 N N . TYR A 1 135 ? 5.216 1.170 -7.395 1.00 96.62 135 TYR A N 1
ATOM 1076 C CA . TYR A 1 135 ? 4.490 1.824 -6.304 1.00 96.62 135 TYR A CA 1
ATOM 1077 C C . TYR A 1 135 ? 4.171 3.291 -6.631 1.00 96.62 135 TYR A C 1
ATOM 1079 O O . TYR A 1 135 ? 3.021 3.713 -6.507 1.00 96.62 135 TYR A O 1
ATOM 1087 N N . LEU A 1 136 ? 5.168 4.067 -7.067 1.00 95.00 136 LEU A N 1
ATOM 1088 C CA . LEU A 1 136 ? 5.000 5.488 -7.372 1.00 95.00 136 LEU A CA 1
ATOM 1089 C C . LEU A 1 136 ? 4.058 5.716 -8.554 1.00 95.00 136 LEU A C 1
ATOM 1091 O O . LEU A 1 136 ? 3.212 6.601 -8.484 1.00 95.00 136 LEU A O 1
ATOM 1095 N N . PHE A 1 137 ? 4.126 4.878 -9.588 1.00 94.38 137 PHE A N 1
ATOM 1096 C CA . PHE A 1 137 ? 3.166 4.888 -10.687 1.00 94.38 137 PHE A CA 1
ATOM 1097 C C . PHE A 1 137 ? 1.726 4.821 -10.168 1.00 94.38 137 PHE A C 1
ATOM 1099 O O . PHE A 1 137 ? 0.902 5.670 -10.508 1.00 94.38 137 PHE A O 1
ATOM 1106 N N . GLY A 1 138 ? 1.426 3.851 -9.298 1.00 93.38 138 GLY A N 1
ATOM 1107 C CA . GLY A 1 138 ? 0.102 3.736 -8.695 1.00 93.38 138 GLY A CA 1
ATOM 1108 C C . GLY A 1 138 ? -0.257 4.942 -7.825 1.00 93.38 138 GLY A C 1
ATOM 1109 O O . GLY A 1 138 ? -1.388 5.419 -7.892 1.00 93.38 138 GLY A O 1
ATOM 1110 N N . TYR A 1 139 ? 0.701 5.461 -7.049 1.00 92.25 139 TYR A N 1
AT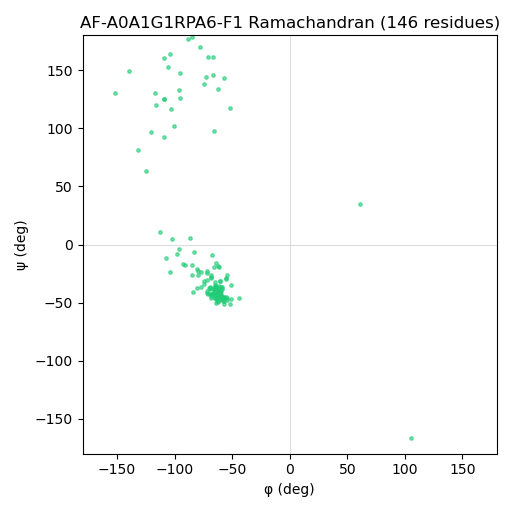OM 1111 C CA . TYR A 1 139 ? 0.498 6.612 -6.166 1.00 92.25 139 TYR A CA 1
ATOM 1112 C C . TYR A 1 139 ? 0.067 7.853 -6.952 1.00 92.25 139 TYR A C 1
ATOM 1114 O O . TYR A 1 139 ? -0.919 8.494 -6.600 1.00 92.25 139 TYR A O 1
ATOM 1122 N N . PHE A 1 140 ? 0.744 8.151 -8.061 1.00 90.69 140 PHE A N 1
ATOM 1123 C CA . PHE A 1 140 ? 0.391 9.295 -8.897 1.00 90.69 140 PHE A CA 1
ATOM 1124 C C . PHE A 1 140 ? -0.872 9.061 -9.733 1.00 90.69 140 PHE A C 1
ATOM 1126 O O . PHE A 1 140 ? -1.665 9.982 -9.918 1.00 90.69 140 PHE A O 1
ATOM 1133 N N . LYS A 1 141 ? -1.122 7.826 -10.190 1.00 88.00 141 LYS A N 1
ATOM 1134 C CA . LYS A 1 141 ? -2.346 7.464 -10.929 1.00 88.00 141 LYS A CA 1
ATOM 1135 C C . LYS A 1 141 ? -3.617 7.703 -10.103 1.00 88.00 141 LYS A C 1
ATOM 1137 O O . LYS A 1 141 ? -4.655 8.038 -10.673 1.00 88.00 141 LYS A O 1
ATOM 1142 N N . LEU A 1 142 ? -3.546 7.570 -8.774 1.00 86.75 142 LEU A N 1
ATOM 1143 C CA . LEU A 1 142 ? -4.650 7.923 -7.872 1.00 86.75 142 LEU A CA 1
ATOM 1144 C C . LEU A 1 142 ? -4.991 9.412 -7.909 1.00 86.75 142 LEU A C 1
ATOM 1146 O O . LEU A 1 142 ? -6.169 9.763 -7.882 1.00 86.75 142 LEU A O 1
ATOM 1150 N N . ASP A 1 143 ? -3.975 10.271 -7.953 1.00 75.88 143 ASP A N 1
ATOM 1151 C CA . ASP A 1 143 ? -4.161 11.720 -7.941 1.00 75.88 143 ASP A CA 1
ATOM 1152 C C . ASP A 1 143 ? -4.610 12.246 -9.312 1.00 75.88 143 ASP A C 1
ATOM 1154 O O . ASP A 1 143 ? -5.491 13.099 -9.400 1.00 75.88 143 ASP A O 1
ATOM 1158 N N . LEU A 1 144 ? -4.103 11.657 -10.402 1.00 72.50 144 LEU A N 1
ATOM 1159 C CA . LEU A 1 144 ? -4.561 11.963 -11.763 1.00 72.50 144 LEU A CA 1
ATOM 1160 C C . LEU A 1 144 ? -6.063 11.690 -11.934 1.00 72.50 144 LEU A C 1
ATOM 1162 O O . LEU A 1 144 ? -6.794 12.574 -12.368 1.00 72.50 144 LEU A O 1
ATOM 1166 N N . LYS A 1 145 ? -6.560 10.530 -11.480 1.00 59.72 145 LYS A N 1
ATOM 1167 C CA . LYS A 1 145 ? -7.994 10.181 -11.541 1.00 59.72 145 LYS A CA 1
ATOM 1168 C C . LYS A 1 145 ? -8.925 11.115 -10.762 1.00 59.72 145 LYS A C 1
ATOM 1170 O O . LYS A 1 145 ? -10.130 11.066 -10.974 1.00 59.72 145 LYS A O 1
ATOM 1175 N N . ARG A 1 146 ? -8.415 11.897 -9.807 1.00 58.44 146 ARG A N 1
ATOM 1176 C CA . ARG A 1 146 ? -9.225 12.888 -9.074 1.00 58.44 146 ARG A CA 1
ATOM 1177 C C . ARG A 1 146 ? -9.413 14.182 -9.858 1.00 58.44 146 ARG A C 1
ATOM 1179 O O . ARG A 1 146 ? -10.320 14.942 -9.528 1.00 58.44 146 ARG A O 1
ATOM 1186 N N . ASN A 1 147 ? -8.536 14.432 -10.827 1.00 52.41 147 ASN A N 1
ATOM 1187 C CA . ASN A 1 147 ? -8.470 15.667 -11.599 1.00 52.41 147 ASN A CA 1
ATOM 1188 C C . ASN A 1 147 ? -8.969 15.507 -13.052 1.00 52.41 147 ASN A C 1
ATOM 1190 O O . ASN A 1 147 ? -9.167 16.526 -13.713 1.00 52.41 147 ASN A O 1
ATOM 1194 N N . GLU A 1 148 ? -9.172 14.272 -13.530 1.00 49.88 148 GLU A N 1
ATOM 1195 C CA . GLU A 1 148 ? -9.899 13.932 -14.773 1.00 49.88 148 GLU A CA 1
ATOM 1196 C C . GLU A 1 148 ? -11.424 13.929 -14.571 1.00 49.88 148 GLU A C 1
ATOM 1198 O O . GLU A 1 148 ? -12.136 14.442 -15.467 1.00 49.88 148 GLU A O 1
#

Foldseek 3Di:
DVPQLCVLQVLLVPPPDPVSLVVSLVCVVVDAPSSVVSNLVVLLVCLLPDALVCLVVSLVSLVSVCVSPVACCVRPVVCRCVSVLSNQLSVQLNVQNVVDDPVPQDDKDKDWDDQVQDPDDTDMDTRDGSSNNSSVVSNVVVVSVVRD